Protein AF-R7WDZ3-F1 (afdb_monomer)

Secondary structure (DSSP, 8-state):
-PPP-EEEEEE--SS--HHHHHHHHHHHHT-TT--EEEEEEEEEE-GGGGGSPP-TT--EEEEEEE-SS--GGGGG-TT--EEEEES--B-HHHHHHHHTT-TT--EEEE-TTSB-SSS-------------PPP-

Mean predicted aligned error: 8.45 Å

Organism: Aegilops tauschii (NCBI:txid37682)

InterPro domains:
  IPR032675 Leucine-rich repeat domain superfamily [G3DSA:3.80.10.10] (4-116)
  IPR055414 Disease resistance R13L4/SHOC-2-like, LRR domain [PF23598] (1-121)

Sequence (136 aa):
MKALRKVDIGVLTDEPKEEFLCALVSSLSKTSALRSLHLVSQSGSLDFVCDISPPPLLQHLSLSGSIRQLPDWISSLVHLTKFQVGWTKLVGDQLFGVLCKLPNLKSIQLGRTGYKDRELVARPDTSRKRGFYPGW

pLDDT: mean 82.11, std 14.91, range [38.5, 96.94]

Solvent-accessible surface area (backbone atoms only — not comparable to full-atom values): 7674 Å² total; per-residue (Å²): 134,87,76,61,38,67,50,78,48,75,45,83,44,63,77,69,54,66,71,58,51,54,54,49,32,56,52,53,43,66,36,55,65,22,28,33,44,36,44,35,24,82,69,16,72,49,56,66,61,58,72,38,51,71,38,68,50,26,27,32,43,33,45,33,19,36,36,91,68,74,45,77,58,64,63,69,32,61,50,25,32,36,42,34,33,16,46,24,53,38,46,42,69,65,48,29,58,39,55,68,69,33,84,46,54,76,45,80,45,77,42,70,54,25,59,62,54,96,60,92,57,80,52,71,87,85,76,81,84,81,77,80,76,84,79,133

Foldseek 3Di:
DDQDAEDADEDADLDDDPVVLVVVLVVQQPRLNYAEYHYAYPRHEPQSVLSHNDNQNHAYYEEAAAYPADRPCLLNNLNHAEYEYYHHLDEQCRPLVRQVNRPRHNYYHYYYNRYNDPDNDNDPPPDDDPPDDDDD

Radius of gyration: 17.21 Å; Cα contacts (8 Å, |Δi|>4): 267; chains: 1; bounding box: 32×73×29 Å

Nearest PDB structures (fo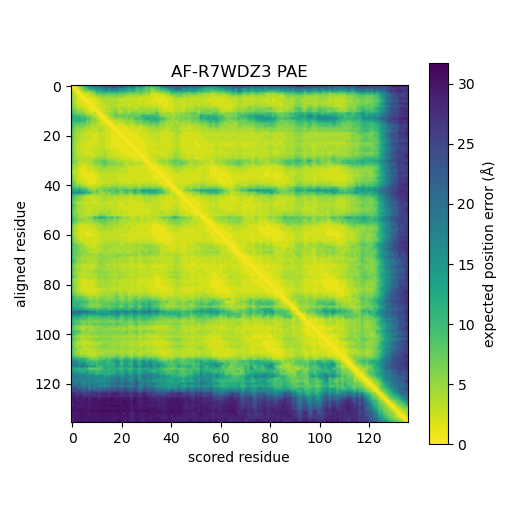ldseek):
  4aw4-assembly1_A  TM=7.490E-01  e=9.151E-02  Listeria monocytogenes EGD-e
  2omu-assembly1_A  TM=6.204E-01  e=6.432E-02  Listeria monocytogenes EGD-e
  4r5c-assembly1_A  TM=6.100E-01  e=6.363E-01  synthetic construct
  4j4l-assembly1_A  TM=4.607E-01  e=1.092E-01  Listeria monocytogenes
  7pv9-assembly3_C  TM=5.243E-01  e=4.472E-01  Listeria monocytogenes EGD-e

Structure (mmCIF, N/CA/C/O backbone):
data_AF-R7WDZ3-F1
#
_entry.id   AF-R7WDZ3-F1
#
loop_
_atom_site.group_PDB
_atom_site.id
_atom_site.type_symbol
_atom_site.label_atom_id
_atom_site.label_alt_id
_atom_site.label_comp_id
_atom_site.label_asym_id
_atom_site.label_entity_id
_atom_site.label_seq_id
_atom_site.pdbx_PDB_ins_code
_atom_site.Cartn_x
_atom_site.Cartn_y
_atom_site.Cartn_z
_atom_site.occupancy
_atom_site.B_iso_or_equiv
_atom_site.auth_seq_id
_atom_site.auth_comp_id
_atom_site.auth_asym_id
_atom_site.auth_atom_id
_atom_site.pdbx_PDB_model_num
ATOM 1 N N . MET A 1 1 ? -3.128 22.652 13.313 1.00 48.38 1 MET A N 1
ATOM 2 C CA . MET A 1 1 ? -2.371 22.028 12.201 1.00 48.38 1 MET A CA 1
ATOM 3 C C . MET A 1 1 ? -3.282 21.033 11.490 1.00 48.38 1 MET A C 1
ATOM 5 O O . MET A 1 1 ? -3.940 20.251 12.164 1.00 48.38 1 MET A O 1
ATOM 9 N N . LYS A 1 2 ? -3.405 21.101 10.160 1.00 65.19 2 LYS A N 1
ATOM 10 C CA . LYS A 1 2 ? -4.305 20.232 9.383 1.00 65.19 2 LYS A CA 1
ATOM 11 C C . LYS A 1 2 ? -3.580 18.922 9.063 1.00 65.19 2 LYS A C 1
ATOM 13 O O . LYS A 1 2 ? -2.541 18.953 8.417 1.00 65.19 2 LYS A O 1
ATOM 18 N N . ALA A 1 3 ? -4.109 17.787 9.514 1.00 80.19 3 ALA A N 1
ATOM 19 C CA . ALA A 1 3 ? -3.532 16.481 9.198 1.00 80.19 3 ALA A CA 1
ATOM 20 C C . ALA A 1 3 ? -3.970 16.029 7.794 1.00 80.19 3 ALA A C 1
ATOM 22 O O . ALA A 1 3 ? -5.167 16.048 7.486 1.00 80.19 3 ALA A O 1
ATOM 23 N N . LEU A 1 4 ? -3.018 15.628 6.946 1.00 84.44 4 LEU A N 1
ATOM 24 C CA . LEU A 1 4 ? -3.311 15.083 5.620 1.00 84.44 4 LEU A CA 1
ATOM 25 C C . LEU A 1 4 ? -4.019 13.732 5.757 1.00 84.44 4 LEU A C 1
ATOM 27 O O . LEU A 1 4 ? -3.581 12.853 6.494 1.00 84.44 4 LEU A O 1
ATOM 31 N N . ARG A 1 5 ? -5.143 13.583 5.051 1.00 92.06 5 ARG A N 1
ATOM 32 C CA . ARG A 1 5 ? -5.964 12.358 5.064 1.00 92.06 5 ARG A CA 1
ATOM 33 C C . ARG A 1 5 ? -5.962 11.626 3.729 1.00 92.06 5 ARG A C 1
ATOM 35 O O . ARG A 1 5 ? -6.331 10.457 3.690 1.00 92.06 5 ARG A O 1
ATOM 42 N N . LYS A 1 6 ? -5.556 12.300 2.658 1.00 94.25 6 LYS A N 1
ATOM 43 C CA . LYS A 1 6 ? -5.489 11.752 1.311 1.00 94.25 6 LYS A CA 1
ATOM 44 C C . LYS A 1 6 ? -4.203 12.223 0.653 1.00 94.25 6 LYS A C 1
ATOM 46 O O . LYS A 1 6 ? -3.897 13.412 0.728 1.00 94.25 6 LYS A O 1
ATOM 51 N N . VAL A 1 7 ? -3.488 11.292 0.039 1.00 92.56 7 VAL A N 1
ATOM 52 C CA . VAL A 1 7 ? -2.274 11.549 -0.729 1.00 92.56 7 VAL A CA 1
ATOM 53 C C . VAL A 1 7 ? -2.370 10.757 -2.025 1.00 92.56 7 VAL A C 1
ATOM 55 O O . VAL A 1 7 ? -2.552 9.541 -1.992 1.00 92.56 7 VAL A O 1
ATOM 58 N N . ASP A 1 8 ? -2.233 11.466 -3.141 1.00 93.44 8 ASP A N 1
ATOM 59 C CA . ASP A 1 8 ? -2.173 10.892 -4.479 1.00 93.44 8 ASP A CA 1
ATOM 60 C C . ASP A 1 8 ? -0.824 11.303 -5.094 1.00 93.44 8 ASP A C 1
ATOM 62 O O . ASP A 1 8 ? -0.548 12.495 -5.228 1.00 93.44 8 ASP A O 1
ATOM 66 N N . ILE A 1 9 ? 0.037 10.335 -5.415 1.00 91.12 9 ILE A N 1
ATOM 67 C CA . ILE A 1 9 ? 1.389 10.564 -5.945 1.00 91.12 9 ILE A CA 1
ATOM 68 C C . ILE A 1 9 ? 1.546 9.805 -7.260 1.00 91.12 9 ILE A C 1
ATOM 70 O O . ILE A 1 9 ? 1.255 8.611 -7.339 1.00 91.12 9 ILE A O 1
ATOM 74 N N . GLY A 1 10 ? 2.041 10.503 -8.281 1.00 89.62 10 GLY A N 1
ATOM 75 C CA . GLY A 1 10 ? 2.480 9.913 -9.541 1.00 89.62 10 GLY A CA 1
ATOM 76 C C . GLY A 1 10 ? 3.992 10.041 -9.695 1.00 89.62 10 GLY A C 1
ATOM 77 O O . GLY A 1 10 ? 4.508 11.153 -9.764 1.00 89.62 10 GLY A O 1
ATOM 78 N N . VAL A 1 11 ? 4.691 8.912 -9.766 1.00 84.75 11 VAL A N 1
ATOM 79 C CA . VAL A 1 11 ? 6.100 8.831 -10.155 1.00 84.75 11 VAL A CA 1
ATOM 80 C C . VAL A 1 11 ? 6.138 8.671 -11.674 1.00 84.75 11 VAL A C 1
ATOM 82 O O . VAL A 1 11 ? 5.760 7.636 -12.221 1.00 84.75 11 VAL A O 1
ATOM 85 N N . LEU A 1 12 ? 6.511 9.749 -12.363 1.00 80.94 12 LEU A N 1
ATOM 86 C CA . LEU A 1 12 ? 6.490 9.838 -13.831 1.00 80.94 12 LEU A CA 1
ATOM 87 C C . LEU A 1 12 ? 7.853 9.545 -14.472 1.00 80.94 12 LEU A C 1
ATOM 89 O O . LEU A 1 12 ? 8.009 9.709 -15.675 1.00 80.94 12 LEU A O 1
ATOM 93 N N . THR A 1 13 ? 8.844 9.166 -13.668 1.00 77.38 13 THR A N 1
ATOM 94 C CA . THR A 1 13 ? 10.219 8.923 -14.108 1.00 77.38 13 THR A CA 1
ATOM 95 C C . THR A 1 13 ? 10.509 7.429 -14.122 1.00 77.38 13 THR A C 1
ATOM 97 O O . THR A 1 13 ? 10.184 6.743 -13.153 1.00 77.38 13 THR A O 1
ATOM 100 N N . ASP A 1 14 ? 11.191 6.956 -15.162 1.00 73.69 14 ASP A N 1
ATOM 101 C CA . ASP A 1 14 ? 11.603 5.552 -15.301 1.00 73.69 14 ASP A CA 1
ATOM 102 C C . ASP A 1 14 ? 12.588 5.148 -14.192 1.00 73.69 14 ASP A C 1
ATOM 104 O O . ASP A 1 14 ? 12.478 4.068 -13.614 1.00 73.69 14 ASP A O 1
ATOM 108 N N . GLU A 1 15 ? 13.488 6.067 -13.833 1.00 80.88 15 GLU A N 1
ATOM 109 C CA . GLU A 1 15 ? 14.510 5.892 -12.799 1.00 80.88 15 GLU A CA 1
ATOM 110 C C . GLU A 1 15 ? 14.418 7.028 -11.767 1.00 80.88 15 GLU A C 1
ATOM 112 O O . GLU A 1 15 ? 15.121 8.040 -11.866 1.00 80.88 15 GLU A O 1
ATOM 117 N N . PRO A 1 16 ? 13.502 6.930 -10.787 1.00 83.62 16 PRO A N 1
ATOM 118 C CA . PRO A 1 16 ? 13.438 7.905 -9.708 1.00 83.62 16 PRO A CA 1
ATOM 119 C C . PRO A 1 16 ? 14.735 7.872 -8.892 1.00 83.62 16 PRO A C 1
ATOM 121 O O . PRO A 1 16 ? 15.232 6.807 -8.529 1.00 83.62 16 PRO A O 1
ATOM 124 N N . LYS A 1 17 ? 15.267 9.055 -8.567 1.00 88.75 17 LYS A N 1
ATOM 125 C CA . LYS A 1 17 ? 16.455 9.177 -7.712 1.00 88.75 17 LYS A CA 1
ATOM 126 C C . LYS A 1 17 ? 16.197 8.530 -6.350 1.00 88.75 17 LYS A C 1
ATOM 128 O O . LYS A 1 17 ? 15.156 8.770 -5.740 1.00 88.75 17 LYS A O 1
ATOM 133 N N . GLU A 1 18 ? 17.176 7.796 -5.837 1.00 88.56 18 GLU A N 1
ATOM 134 C CA . GLU A 1 18 ? 17.077 7.123 -4.536 1.00 88.56 18 GLU A CA 1
ATOM 135 C C . GLU A 1 18 ? 16.780 8.105 -3.393 1.00 88.56 18 GLU A C 1
ATOM 137 O O . GLU A 1 18 ? 15.900 7.854 -2.577 1.00 88.56 18 GLU A O 1
ATOM 142 N N . GLU A 1 19 ? 17.408 9.285 -3.393 1.00 91.50 19 GLU A N 1
ATOM 143 C CA . GLU A 1 19 ? 17.133 10.349 -2.416 1.00 91.50 19 GLU A CA 1
ATOM 144 C C . GLU A 1 19 ? 15.651 10.766 -2.405 1.00 91.50 19 GLU A C 1
ATOM 146 O O . GLU A 1 19 ? 15.059 10.965 -1.342 1.00 91.50 19 GLU A O 1
ATOM 151 N N . PHE A 1 20 ? 15.028 10.844 -3.586 1.00 89.94 20 PHE A N 1
ATOM 152 C CA . PHE A 1 20 ? 13.607 11.158 -3.707 1.00 89.94 20 PHE A CA 1
ATOM 153 C C . PHE A 1 20 ? 12.738 10.034 -3.134 1.00 89.94 20 PHE A C 1
ATOM 155 O O . PHE A 1 20 ? 11.800 10.315 -2.387 1.00 89.94 20 PHE A O 1
ATOM 162 N N . LEU A 1 21 ? 13.061 8.770 -3.430 1.00 90.38 21 LEU A N 1
ATOM 163 C CA . LEU A 1 21 ? 12.344 7.618 -2.876 1.00 90.38 21 LEU A CA 1
ATOM 164 C C . LEU A 1 21 ? 12.471 7.559 -1.349 1.00 90.38 21 LEU A C 1
ATOM 166 O O . LEU A 1 21 ? 11.462 7.421 -0.660 1.00 90.38 21 LEU A O 1
ATOM 170 N N . CYS A 1 22 ? 13.674 7.754 -0.809 1.00 91.81 22 CYS A N 1
ATOM 171 C CA . CYS A 1 22 ? 13.929 7.799 0.630 1.00 91.81 22 CYS A CA 1
ATOM 172 C C . CYS A 1 22 ? 13.134 8.919 1.316 1.00 91.81 22 CYS A C 1
ATOM 174 O O . CYS A 1 22 ? 12.488 8.698 2.347 1.00 91.81 22 CYS A O 1
ATOM 176 N N . ALA A 1 23 ? 13.123 10.121 0.732 1.00 92.69 23 ALA A N 1
ATOM 177 C CA . ALA A 1 23 ? 12.332 11.238 1.239 1.00 92.69 23 ALA A CA 1
ATOM 178 C C . ALA A 1 23 ? 10.824 10.940 1.190 1.00 92.69 23 ALA A C 1
ATOM 180 O O . ALA A 1 23 ? 10.090 11.270 2.132 1.00 92.69 23 ALA A O 1
ATOM 181 N N . LEU A 1 24 ? 10.360 10.283 0.124 1.00 91.12 24 LEU A N 1
ATOM 182 C CA . LEU A 1 24 ? 8.964 9.900 -0.049 1.00 91.12 24 LEU A CA 1
ATOM 183 C C . LEU A 1 24 ? 8.528 8.854 0.983 1.00 91.12 24 LEU A C 1
ATOM 185 O O . LEU A 1 24 ? 7.528 9.061 1.672 1.00 91.12 24 LEU A O 1
ATOM 189 N N . VAL A 1 25 ? 9.303 7.780 1.145 1.00 92.25 25 VAL A N 1
ATOM 190 C CA . VAL A 1 25 ? 9.075 6.731 2.150 1.00 92.25 25 VAL A CA 1
ATOM 191 C C . VAL A 1 25 ? 9.050 7.329 3.556 1.00 92.25 25 VAL A C 1
ATOM 193 O O . VAL A 1 25 ? 8.114 7.076 4.321 1.00 92.25 25 VAL A O 1
ATOM 196 N N . SER A 1 26 ? 10.023 8.185 3.886 1.00 92.12 26 SER A N 1
ATOM 197 C CA . SER A 1 26 ? 10.088 8.870 5.184 1.00 92.12 26 SER A CA 1
ATOM 198 C C . SER A 1 26 ? 8.855 9.740 5.434 1.00 92.12 26 SER A C 1
ATOM 200 O O . SER A 1 26 ? 8.307 9.752 6.538 1.00 92.12 26 SER A O 1
ATOM 202 N N . SER A 1 27 ? 8.394 10.458 4.408 1.00 90.62 27 SER A N 1
ATOM 203 C CA . SER A 1 27 ? 7.233 11.342 4.512 1.00 90.62 27 SER A CA 1
ATOM 204 C C . SER A 1 27 ? 5.941 10.553 4.699 1.00 90.62 27 SER A C 1
ATOM 206 O O . SER A 1 27 ? 5.177 10.853 5.614 1.00 90.62 27 SER A O 1
ATOM 208 N N . LEU A 1 28 ? 5.715 9.509 3.896 1.00 90.12 28 LEU A N 1
ATOM 209 C CA . LEU A 1 28 ? 4.527 8.656 4.002 1.00 90.12 28 LEU A CA 1
ATOM 210 C C . LEU A 1 28 ? 4.470 7.940 5.356 1.00 90.12 28 LEU A C 1
ATOM 212 O O . LEU A 1 28 ? 3.422 7.942 6.004 1.00 90.12 28 LEU A O 1
ATOM 216 N N . SER A 1 29 ? 5.611 7.455 5.845 1.00 90.38 29 SER A N 1
ATOM 217 C CA . SER A 1 29 ? 5.724 6.784 7.148 1.00 90.38 29 SER A CA 1
ATOM 218 C C . SER A 1 29 ? 5.393 7.693 8.341 1.00 90.38 29 SER A C 1
ATOM 220 O O . SER A 1 29 ? 5.024 7.208 9.406 1.00 90.38 29 SER A O 1
ATOM 222 N N . LYS A 1 30 ? 5.483 9.022 8.184 1.00 89.75 30 LYS A N 1
ATOM 223 C CA . LYS A 1 30 ? 5.121 10.005 9.225 1.00 89.75 30 LYS A CA 1
ATOM 224 C C . LYS A 1 30 ? 3.637 10.395 9.197 1.00 89.75 30 LYS A C 1
ATOM 226 O O . LYS A 1 30 ? 3.166 11.091 10.097 1.00 89.75 30 LYS A O 1
ATOM 231 N N . THR A 1 31 ? 2.871 9.960 8.193 1.00 87.31 31 THR A N 1
ATOM 232 C CA . THR A 1 31 ? 1.462 10.355 8.011 1.00 87.31 31 THR A CA 1
ATOM 233 C C . THR A 1 31 ? 0.473 9.390 8.676 1.00 87.31 31 THR A C 1
ATOM 235 O O . THR A 1 31 ? -0.313 8.711 8.025 1.00 87.31 31 THR A O 1
ATOM 238 N N . SER A 1 32 ? 0.435 9.372 10.011 1.00 87.44 32 SER A N 1
ATOM 239 C CA . SER A 1 32 ? -0.443 8.466 10.781 1.00 87.44 32 SER A CA 1
ATOM 240 C C . SER A 1 32 ? -1.953 8.706 10.592 1.00 87.44 32 SER A C 1
ATOM 242 O O . SER A 1 32 ? -2.762 7.802 10.794 1.00 87.44 32 SER A O 1
ATOM 244 N N . ALA A 1 33 ? -2.351 9.915 10.183 1.00 91.88 33 ALA A N 1
ATOM 245 C CA . ALA A 1 33 ? -3.749 10.287 9.946 1.00 91.88 33 ALA A CA 1
ATOM 246 C C . ALA A 1 33 ? -4.264 9.950 8.532 1.00 91.88 33 ALA A C 1
ATOM 248 O O . ALA A 1 33 ? -5.432 10.245 8.220 1.00 91.88 33 ALA A O 1
ATOM 249 N N . LEU A 1 34 ? -3.404 9.381 7.680 1.00 93.75 34 LEU A N 1
ATOM 250 C CA . LEU A 1 34 ? -3.711 9.078 6.290 1.00 93.75 34 LEU A CA 1
ATOM 251 C C . LEU A 1 34 ? -4.805 8.008 6.201 1.00 93.75 34 LEU A C 1
ATOM 253 O O . LEU A 1 34 ? -4.754 6.981 6.869 1.00 93.75 34 LEU A O 1
ATOM 257 N N . ARG A 1 35 ? -5.812 8.269 5.366 1.00 95.50 35 ARG A N 1
ATOM 258 C CA . ARG A 1 35 ? -6.956 7.377 5.114 1.00 95.50 35 ARG A CA 1
ATOM 259 C C . ARG A 1 35 ? -7.023 6.894 3.674 1.00 95.50 35 ARG A C 1
ATOM 261 O O . ARG A 1 35 ? -7.672 5.888 3.406 1.00 95.50 35 ARG A O 1
ATOM 268 N N . SER A 1 36 ? -6.393 7.610 2.751 1.00 96.00 36 SER A N 1
ATOM 269 C CA . SER A 1 36 ? -6.370 7.266 1.336 1.00 96.00 36 SER A CA 1
ATOM 270 C C . SER A 1 36 ? -4.976 7.494 0.776 1.00 96.00 36 SER A C 1
ATOM 272 O O . SER A 1 36 ? -4.458 8.607 0.868 1.00 96.00 36 SER A O 1
ATOM 274 N N . LEU A 1 37 ? -4.404 6.452 0.183 1.00 95.25 37 LEU A N 1
ATOM 275 C CA . LEU A 1 37 ? -3.110 6.485 -0.482 1.00 95.25 37 LEU A CA 1
ATOM 276 C C . LEU A 1 37 ? -3.273 5.966 -1.909 1.00 95.25 37 LEU A C 1
ATOM 278 O O . LEU A 1 37 ? -3.710 4.834 -2.116 1.00 95.25 37 LEU A O 1
ATOM 282 N N . HIS A 1 38 ? -2.923 6.799 -2.880 1.00 94.38 38 HIS A N 1
ATOM 283 C CA . HIS A 1 38 ? -2.903 6.439 -4.288 1.00 94.38 38 HIS A C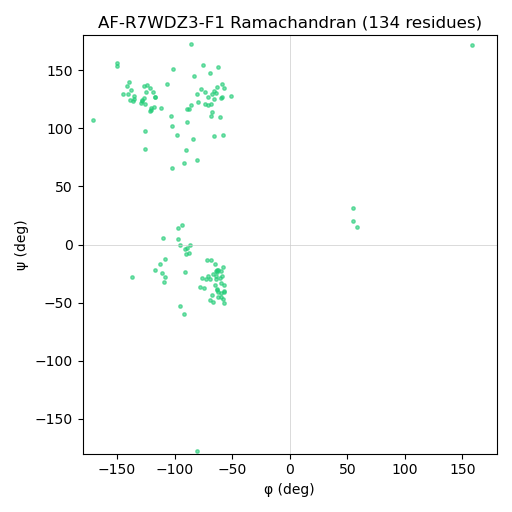A 1
ATOM 284 C C . HIS A 1 38 ? -1.491 6.634 -4.830 1.00 94.38 38 HIS A C 1
ATOM 286 O O . HIS A 1 38 ? -0.990 7.756 -4.863 1.00 94.38 38 HIS A O 1
ATOM 292 N N . LEU A 1 39 ? -0.851 5.548 -5.253 1.00 93.06 39 LEU A N 1
ATOM 293 C CA . LEU A 1 39 ? 0.484 5.571 -5.838 1.00 93.06 39 LEU A CA 1
ATOM 294 C C . LEU A 1 39 ? 0.412 5.081 -7.276 1.00 93.06 39 LEU A C 1
ATOM 296 O O . LEU A 1 39 ? -0.111 3.999 -7.550 1.00 93.06 39 LEU A O 1
ATOM 300 N N . VAL A 1 40 ? 0.945 5.884 -8.188 1.00 91.69 40 VAL A N 1
ATOM 301 C CA . VAL A 1 40 ? 1.058 5.546 -9.604 1.00 91.69 40 VAL A CA 1
ATOM 302 C C . VAL A 1 40 ? 2.515 5.604 -10.013 1.00 91.69 40 VAL A C 1
ATOM 304 O O . VAL A 1 40 ? 3.196 6.575 -9.706 1.00 91.69 40 VAL A O 1
ATOM 307 N N . SER A 1 41 ? 2.966 4.602 -10.751 1.00 88.62 41 SER A N 1
ATOM 308 C CA . SER A 1 41 ? 4.212 4.629 -11.499 1.00 88.62 41 SER A CA 1
ATOM 309 C C . SER A 1 41 ? 3.927 4.205 -12.936 1.00 88.62 41 SER A C 1
ATOM 311 O O . SER A 1 41 ? 3.366 3.132 -13.163 1.00 88.62 41 SER A O 1
ATOM 313 N N . GLN A 1 42 ? 4.252 5.067 -13.904 1.00 79.31 42 GLN A N 1
ATOM 314 C CA . GLN A 1 42 ? 3.983 4.783 -15.322 1.00 79.31 42 GLN A CA 1
ATOM 315 C C . GLN A 1 42 ? 5.006 3.818 -15.927 1.00 79.31 42 GLN A C 1
ATOM 317 O O . GLN A 1 42 ? 4.649 2.969 -16.742 1.00 79.31 42 GLN A O 1
ATOM 322 N N . SER A 1 43 ? 6.260 3.942 -15.509 1.00 76.12 43 SER A N 1
ATOM 323 C CA . SER A 1 43 ? 7.409 3.265 -16.114 1.00 76.12 43 SER A CA 1
ATOM 324 C C . SER A 1 43 ? 8.380 2.694 -15.078 1.00 76.12 43 SER A C 1
ATOM 326 O O . SER A 1 43 ? 9.018 1.679 -15.343 1.00 76.12 43 SER A O 1
ATOM 328 N N . GLY A 1 44 ? 8.449 3.289 -13.884 1.00 76.69 44 GLY A N 1
ATOM 329 C CA . GLY A 1 44 ? 9.274 2.812 -12.774 1.00 76.69 44 GLY A CA 1
ATOM 330 C C . GLY A 1 44 ? 8.602 1.740 -11.906 1.00 76.69 44 GLY A C 1
ATOM 331 O O . GLY A 1 44 ? 7.402 1.459 -12.019 1.00 76.69 44 GLY A O 1
ATOM 332 N N . SER A 1 45 ? 9.372 1.174 -10.978 1.00 85.56 45 SER A N 1
ATOM 333 C CA . SER A 1 45 ? 8.865 0.230 -9.977 1.00 85.56 45 SER A CA 1
ATOM 334 C C . SER A 1 45 ? 8.243 0.937 -8.763 1.00 85.56 45 SER A C 1
ATOM 336 O O . SER A 1 45 ? 8.730 1.972 -8.312 1.00 85.56 45 SER A O 1
ATOM 338 N N . LEU A 1 46 ? 7.193 0.340 -8.196 1.00 89.62 46 LEU A N 1
ATOM 339 C CA . LEU A 1 46 ? 6.599 0.693 -6.903 1.00 89.62 46 LEU A CA 1
ATOM 340 C C . LEU A 1 46 ? 7.178 -0.143 -5.745 1.00 89.62 46 LEU A C 1
ATOM 342 O O . LEU A 1 46 ? 6.585 -0.188 -4.672 1.00 89.62 46 LEU A O 1
ATOM 346 N N . ASP A 1 47 ? 8.325 -0.802 -5.924 1.00 89.12 47 ASP A N 1
ATOM 347 C CA . ASP A 1 47 ? 8.908 -1.665 -4.884 1.00 89.12 47 ASP A CA 1
ATOM 348 C C . ASP A 1 47 ? 9.233 -0.907 -3.577 1.00 89.12 47 ASP A C 1
ATOM 350 O O . ASP A 1 47 ? 9.096 -1.491 -2.504 1.00 89.12 47 ASP A O 1
ATOM 354 N N . PHE A 1 48 ? 9.530 0.402 -3.640 1.00 90.12 48 PHE A N 1
ATOM 355 C CA . PHE A 1 48 ? 9.759 1.261 -2.458 1.00 90.12 48 PHE A CA 1
ATOM 356 C C . PHE A 1 48 ? 8.571 1.292 -1.483 1.00 90.12 48 PHE A C 1
ATOM 358 O O . PHE A 1 48 ? 8.702 1.682 -0.325 1.00 90.12 48 PHE A O 1
ATOM 365 N N . VAL A 1 49 ? 7.375 0.909 -1.943 1.00 90.19 49 VAL A N 1
ATOM 366 C CA . VAL A 1 49 ? 6.175 0.825 -1.104 1.00 90.19 49 VAL A CA 1
ATOM 367 C C . VAL A 1 49 ? 6.344 -0.222 0.002 1.00 90.19 49 VAL A C 1
ATOM 369 O O . VAL A 1 49 ? 5.710 -0.107 1.053 1.00 90.19 49 VAL A O 1
ATOM 372 N N . CYS A 1 50 ? 7.225 -1.207 -0.192 1.00 89.88 50 CYS A N 1
ATOM 373 C CA . CYS A 1 50 ? 7.577 -2.189 0.833 1.00 89.88 50 CYS A CA 1
ATOM 374 C C . CYS A 1 50 ? 8.268 -1.555 2.050 1.00 89.88 50 CYS A C 1
ATOM 376 O O . CYS A 1 50 ? 8.105 -2.063 3.155 1.00 89.88 50 CYS A O 1
ATOM 378 N N . ASP A 1 51 ? 8.951 -0.422 1.867 1.00 91.75 51 ASP A N 1
ATOM 379 C CA . ASP A 1 51 ? 9.736 0.249 2.912 1.00 91.75 51 ASP A CA 1
ATOM 380 C C . ASP A 1 51 ? 8.916 1.263 3.730 1.00 91.75 51 ASP A C 1
ATOM 382 O O . ASP A 1 51 ? 9.414 1.887 4.669 1.00 91.75 51 ASP A O 1
ATOM 386 N N . ILE A 1 52 ? 7.642 1.461 3.379 1.00 91.19 52 ILE A N 1
ATOM 387 C CA . ILE A 1 52 ? 6.744 2.386 4.074 1.00 91.19 52 ILE A CA 1
ATOM 388 C C . ILE A 1 52 ? 6.253 1.760 5.383 1.00 91.19 52 ILE A C 1
ATOM 390 O O . ILE A 1 52 ? 5.761 0.633 5.404 1.00 91.19 52 ILE A O 1
ATOM 394 N N . SER A 1 53 ? 6.283 2.533 6.471 1.00 90.31 53 SER A N 1
ATOM 395 C CA . SER A 1 53 ? 5.568 2.169 7.697 1.00 90.31 53 SER A CA 1
ATOM 396 C C . SER A 1 53 ? 4.051 2.304 7.485 1.00 90.31 53 SER A C 1
ATOM 398 O O . SER A 1 53 ? 3.601 3.371 7.046 1.00 90.31 53 SER A O 1
ATOM 400 N N . PRO A 1 54 ? 3.243 1.267 7.777 1.00 85.06 54 PRO A N 1
ATOM 401 C CA . PRO A 1 54 ? 1.822 1.252 7.447 1.00 85.06 54 PRO A CA 1
ATOM 402 C C . PRO A 1 54 ? 1.077 2.419 8.099 1.00 85.06 54 PRO A C 1
ATOM 404 O O . PRO A 1 54 ? 1.102 2.555 9.326 1.00 85.06 54 PRO A O 1
ATOM 407 N N . PRO A 1 55 ? 0.331 3.228 7.327 1.00 88.19 55 PRO A N 1
ATOM 408 C CA . PRO A 1 55 ? -0.571 4.206 7.912 1.00 88.19 55 PRO A CA 1
ATOM 409 C C . PRO A 1 55 ? -1.716 3.452 8.614 1.00 88.19 55 PRO 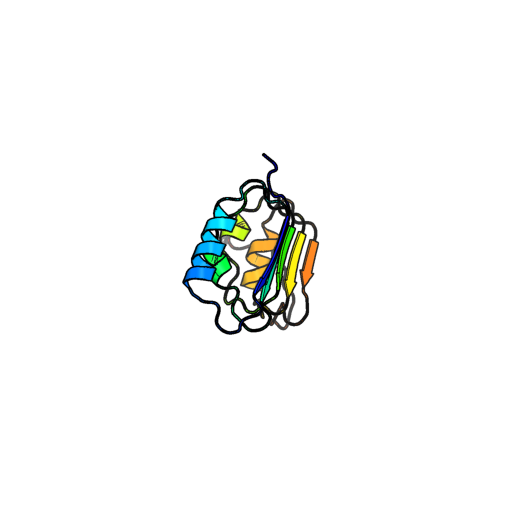A C 1
ATOM 411 O O . PRO A 1 55 ? -2.518 2.800 7.941 1.00 88.19 55 PRO A O 1
ATOM 414 N N . PRO A 1 56 ? -1.842 3.520 9.953 1.00 88.44 56 PRO A N 1
ATOM 415 C CA . PRO A 1 56 ? -2.725 2.620 10.699 1.00 88.44 56 PRO A CA 1
ATOM 416 C C . PRO A 1 56 ? -4.206 2.857 10.392 1.00 88.44 56 PRO A C 1
ATOM 418 O O . PRO A 1 56 ? -5.018 1.951 10.525 1.00 88.44 56 PRO A O 1
ATOM 421 N N . LEU A 1 57 ? -4.567 4.068 9.958 1.00 94.06 57 LEU A N 1
ATOM 422 C CA . LEU A 1 57 ? -5.941 4.471 9.652 1.00 94.06 57 LEU A CA 1
ATOM 423 C C . LEU A 1 57 ? -6.285 4.369 8.159 1.00 94.06 57 LEU A C 1
ATOM 425 O O . LEU A 1 57 ? -7.287 4.949 7.726 1.00 94.06 57 LEU A O 1
ATOM 429 N N . LEU A 1 58 ? -5.465 3.674 7.364 1.00 95.50 58 LEU A N 1
ATOM 430 C CA . LEU A 1 58 ? -5.667 3.583 5.924 1.00 95.50 58 L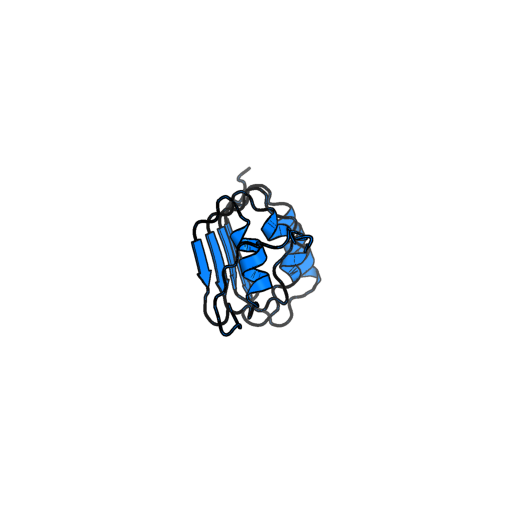EU A CA 1
ATOM 431 C C . LEU A 1 58 ? -6.954 2.815 5.599 1.00 95.50 58 LEU A C 1
ATOM 433 O O . LEU A 1 58 ? -7.149 1.683 6.028 1.00 95.50 58 LEU A O 1
ATOM 437 N N . GLN A 1 59 ? -7.831 3.450 4.824 1.00 96.56 59 GLN A N 1
ATOM 438 C CA . GLN A 1 59 ? -9.119 2.902 4.387 1.00 96.56 59 GLN A CA 1
ATOM 439 C C . GLN A 1 59 ? -9.118 2.574 2.894 1.00 96.56 59 GLN A C 1
ATOM 441 O O . GLN A 1 59 ? -9.771 1.624 2.467 1.00 96.56 59 GLN A O 1
ATOM 446 N N . HIS A 1 60 ? -8.368 3.346 2.108 1.00 96.75 60 HIS A N 1
ATOM 447 C CA . HIS A 1 60 ? -8.274 3.196 0.663 1.00 96.75 60 HIS A CA 1
ATOM 448 C C . HIS A 1 60 ? -6.805 3.125 0.254 1.00 96.75 60 HIS A C 1
ATOM 450 O O . HIS A 1 60 ? -6.034 4.043 0.543 1.00 96.75 60 HIS A O 1
ATOM 456 N N . LEU A 1 61 ? -6.435 2.053 -0.438 1.00 95.38 61 LEU A N 1
ATOM 457 C CA . LEU A 1 61 ? -5.105 1.876 -1.009 1.00 95.38 61 LEU A CA 1
ATOM 458 C C . LEU A 1 61 ? -5.239 1.568 -2.496 1.00 95.38 61 LEU A C 1
ATOM 460 O O . LEU A 1 61 ? -5.965 0.651 -2.874 1.00 95.38 61 LEU A O 1
ATOM 464 N N . SER A 1 62 ? -4.550 2.342 -3.326 1.00 94.19 62 SER A N 1
ATOM 465 C CA . SER A 1 62 ? -4.463 2.116 -4.764 1.00 94.19 62 SER A CA 1
ATOM 466 C C . SER A 1 62 ? -3.008 2.100 -5.202 1.00 94.19 62 SER A C 1
ATOM 468 O O . SER A 1 62 ? -2.285 3.068 -4.962 1.00 94.19 62 SER A O 1
ATOM 470 N N . LEU A 1 63 ? -2.598 1.012 -5.846 1.00 92.75 63 LEU A N 1
ATOM 471 C CA . LEU A 1 63 ? -1.254 0.822 -6.383 1.00 92.75 63 LEU A CA 1
ATOM 472 C C . LEU A 1 63 ? -1.350 0.577 -7.889 1.00 92.75 63 LEU A C 1
ATOM 474 O O . LEU A 1 63 ? -1.913 -0.423 -8.328 1.00 92.75 63 LEU A O 1
ATOM 478 N N . SER A 1 64 ? -0.817 1.490 -8.693 1.00 91.50 64 SER A N 1
ATOM 479 C CA . SER A 1 64 ? -0.835 1.377 -10.151 1.00 91.50 64 SER A CA 1
ATOM 480 C C . SER A 1 64 ? 0.572 1.490 -10.719 1.00 91.50 64 SER A C 1
ATOM 482 O O . SER A 1 64 ? 1.058 2.595 -10.910 1.00 91.50 64 SER A O 1
ATOM 484 N N . GLY A 1 65 ? 1.222 0.374 -11.013 1.00 89.25 65 GLY A N 1
ATOM 485 C CA . GLY A 1 65 ? 2.593 0.340 -11.530 1.00 89.25 65 GLY A CA 1
ATOM 486 C C . GLY A 1 65 ? 3.238 -1.013 -11.267 1.00 89.25 65 GLY A C 1
ATOM 487 O O . GLY A 1 65 ? 2.659 -1.829 -10.558 1.00 89.25 65 GLY A O 1
ATOM 488 N N . SER A 1 66 ? 4.421 -1.273 -11.825 1.00 87.00 66 SER A N 1
ATOM 489 C CA . SER A 1 66 ? 5.104 -2.556 -11.612 1.00 87.00 66 SER A CA 1
ATOM 490 C C . SER A 1 66 ? 5.479 -2.724 -10.138 1.00 87.00 66 SER A C 1
ATOM 492 O O . SER A 1 66 ? 6.088 -1.828 -9.566 1.00 87.00 66 SER A O 1
ATOM 494 N N . ILE A 1 67 ? 5.151 -3.865 -9.530 1.00 87.69 67 ILE A N 1
ATOM 495 C CA . ILE A 1 67 ? 5.578 -4.212 -8.168 1.00 87.69 67 ILE A CA 1
ATOM 496 C C . ILE A 1 67 ? 5.909 -5.704 -8.128 1.00 87.69 67 ILE A C 1
ATOM 498 O O . ILE A 1 67 ? 5.183 -6.515 -8.706 1.00 87.69 67 ILE A O 1
ATOM 502 N N . ARG A 1 68 ? 7.018 -6.080 -7.491 1.00 84.38 68 ARG A N 1
ATOM 503 C CA . ARG A 1 68 ? 7.451 -7.486 -7.445 1.00 84.38 68 ARG A CA 1
ATOM 504 C C . ARG A 1 68 ? 6.607 -8.324 -6.497 1.00 84.38 68 ARG A C 1
ATOM 506 O O . ARG A 1 68 ? 6.336 -9.483 -6.794 1.00 84.38 68 ARG A O 1
ATOM 513 N N . GLN A 1 69 ? 6.220 -7.735 -5.371 1.00 84.62 69 GLN A N 1
ATOM 514 C CA . GLN A 1 69 ? 5.458 -8.393 -4.320 1.00 84.62 69 GLN A CA 1
ATOM 515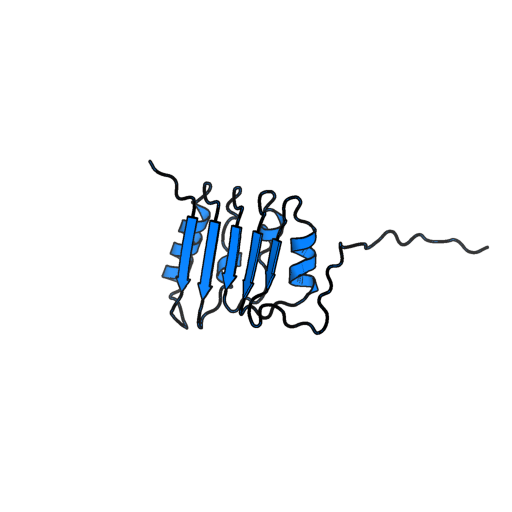 C C . GLN A 1 69 ? 4.574 -7.391 -3.587 1.00 84.62 69 GLN A C 1
ATOM 517 O O . GLN A 1 69 ? 4.848 -6.191 -3.565 1.00 84.62 69 GLN A O 1
ATOM 522 N N . LEU A 1 70 ? 3.504 -7.890 -2.980 1.00 87.69 70 LEU A N 1
ATOM 523 C CA . LEU A 1 70 ? 2.644 -7.084 -2.129 1.00 87.69 70 LEU A CA 1
ATOM 524 C C . LEU A 1 70 ? 3.367 -6.803 -0.793 1.00 87.69 70 LEU A C 1
ATOM 526 O O . LEU A 1 70 ? 3.874 -7.750 -0.198 1.00 87.69 70 LEU A O 1
ATOM 530 N N . PRO A 1 71 ? 3.417 -5.551 -0.302 1.00 88.81 71 PRO A N 1
ATOM 531 C CA . PRO A 1 71 ? 4.020 -5.251 0.993 1.00 88.81 71 PRO A CA 1
ATOM 532 C C . PRO A 1 71 ? 3.389 -6.029 2.155 1.00 88.81 71 PRO A C 1
ATOM 534 O O . PRO A 1 71 ? 2.164 -6.036 2.303 1.00 88.81 71 PRO A O 1
ATOM 537 N N . ASP A 1 72 ? 4.218 -6.589 3.041 1.00 88.69 72 ASP A N 1
ATOM 538 C CA . ASP A 1 72 ? 3.770 -7.385 4.198 1.00 88.69 72 ASP A CA 1
ATOM 539 C C . ASP A 1 72 ? 2.819 -6.613 5.117 1.00 88.69 72 ASP A C 1
ATOM 541 O O . ASP A 1 72 ? 1.857 -7.161 5.670 1.00 88.69 72 ASP A O 1
ATOM 545 N N . TRP A 1 73 ? 3.045 -5.305 5.241 1.00 92.12 73 TRP A N 1
ATOM 546 C CA . TRP A 1 73 ? 2.253 -4.431 6.092 1.00 92.12 73 TRP A CA 1
ATOM 547 C C . TRP A 1 73 ? 0.795 -4.301 5.637 1.00 92.12 73 TRP A C 1
ATOM 549 O O . TRP A 1 73 ? -0.055 -3.932 6.449 1.00 92.12 73 TRP A O 1
ATOM 559 N N . ILE A 1 74 ? 0.454 -4.664 4.395 1.00 91.75 74 ILE A N 1
ATOM 560 C CA . ILE A 1 74 ? -0.940 -4.660 3.926 1.00 91.75 74 ILE A CA 1
ATOM 561 C C . ILE A 1 74 ? -1.808 -5.598 4.763 1.00 91.75 74 ILE A C 1
ATOM 563 O O . ILE A 1 74 ? -2.957 -5.259 5.036 1.00 91.75 74 ILE A O 1
ATOM 567 N N . SER A 1 75 ? -1.248 -6.707 5.258 1.00 89.81 75 SER A N 1
ATOM 568 C CA . SER A 1 75 ? -1.942 -7.645 6.152 1.00 89.81 75 SER A CA 1
ATOM 569 C C . SER A 1 75 ? -2.377 -7.025 7.490 1.00 89.81 75 SER A C 1
ATOM 571 O O . SER A 1 75 ? -3.311 -7.517 8.119 1.00 89.81 75 SER A O 1
ATOM 573 N N . SER A 1 76 ? -1.744 -5.924 7.909 1.00 91.44 76 SER A N 1
ATOM 574 C CA . SER A 1 76 ? -2.022 -5.239 9.180 1.00 91.44 76 SER A CA 1
ATOM 575 C C . SER A 1 76 ? -3.081 -4.132 9.080 1.00 91.44 76 SER A C 1
ATOM 577 O O . SER A 1 76 ? -3.469 -3.546 10.092 1.00 91.44 76 SER A O 1
ATOM 579 N N . LEU A 1 77 ? -3.585 -3.837 7.876 1.00 93.75 77 LEU A N 1
ATOM 580 C CA . LEU A 1 77 ? -4.506 -2.725 7.631 1.00 93.75 77 LEU A CA 1
ATOM 581 C C . LEU A 1 77 ? -5.952 -3.072 8.009 1.00 93.75 77 LEU A C 1
ATOM 583 O O . LEU A 1 77 ? -6.831 -3.222 7.159 1.00 93.75 77 LEU A O 1
ATOM 587 N N . VAL A 1 78 ? -6.230 -3.146 9.309 1.00 93.94 78 VAL A N 1
ATOM 588 C CA . VAL A 1 78 ? -7.558 -3.512 9.834 1.00 93.94 78 VAL A CA 1
ATOM 589 C C . VAL A 1 78 ? -8.678 -2.566 9.399 1.00 93.94 78 VAL A C 1
ATOM 591 O O . VAL A 1 78 ? -9.836 -2.969 9.402 1.00 93.94 78 VAL A O 1
ATOM 594 N N . HIS A 1 79 ? -8.368 -1.325 9.017 1.00 95.62 79 HIS A N 1
ATOM 595 C CA . HIS A 1 79 ? -9.347 -0.331 8.569 1.00 95.62 79 HIS A CA 1
ATOM 596 C C . HIS A 1 79 ? -9.516 -0.259 7.047 1.00 95.62 79 HIS A C 1
ATOM 598 O O . HIS A 1 79 ? -10.338 0.531 6.577 1.00 95.62 79 HIS A O 1
ATOM 604 N N . LEU A 1 80 ? -8.781 -1.072 6.280 1.00 96.94 80 LEU A N 1
ATOM 605 C CA . LEU A 1 80 ? -8.840 -1.049 4.824 1.00 96.94 80 LEU A CA 1
ATOM 606 C C . LEU A 1 80 ? -10.201 -1.552 4.341 1.00 96.94 80 LEU A C 1
ATOM 608 O O . LEU A 1 80 ? -10.577 -2.689 4.605 1.00 96.94 80 LEU A O 1
ATOM 612 N N . THR A 1 81 ? -10.929 -0.711 3.609 1.00 96.69 81 THR A N 1
ATOM 613 C CA . THR A 1 81 ? -12.244 -1.039 3.041 1.00 96.69 81 THR A CA 1
ATOM 614 C C . THR A 1 81 ? -12.194 -1.223 1.534 1.00 96.69 81 THR A C 1
ATOM 616 O O . THR A 1 81 ? -12.991 -1.989 0.984 1.00 96.69 81 THR A O 1
ATOM 619 N N . LYS A 1 82 ? -11.253 -0.555 0.862 1.00 96.00 82 LYS A N 1
ATOM 620 C CA . LYS A 1 82 ? -11.075 -0.631 -0.585 1.00 96.00 82 LYS A CA 1
ATOM 621 C C . LYS A 1 82 ? -9.604 -0.792 -0.944 1.00 96.00 82 LYS A C 1
ATOM 623 O O . LYS A 1 82 ? -8.770 0.030 -0.563 1.00 96.00 82 LYS A O 1
ATOM 628 N N . PHE A 1 83 ? -9.321 -1.803 -1.753 1.00 94.19 83 PHE A N 1
ATOM 629 C CA . PHE A 1 83 ? -8.018 -2.021 -2.360 1.00 94.19 83 PHE A CA 1
ATOM 630 C C . PHE A 1 83 ? -8.142 -1.978 -3.884 1.00 94.19 83 PHE A C 1
ATOM 632 O O . PHE A 1 83 ? -9.025 -2.612 -4.462 1.00 94.19 83 PHE A O 1
ATOM 639 N N . GLN A 1 84 ? -7.272 -1.223 -4.543 1.00 92.88 84 GLN A N 1
ATOM 640 C CA . GLN A 1 84 ? -7.195 -1.147 -5.994 1.00 92.88 84 GLN A CA 1
ATOM 641 C C . GLN A 1 84 ? -5.770 -1.444 -6.443 1.00 92.88 84 GLN A C 1
ATOM 643 O O . GLN A 1 84 ? -4.805 -0.939 -5.874 1.00 92.88 84 GLN A O 1
ATOM 648 N N . VAL A 1 85 ? -5.637 -2.245 -7.493 1.00 90.69 85 VAL A N 1
ATOM 649 C CA . VAL A 1 85 ? -4.336 -2.546 -8.074 1.00 90.69 85 VAL A CA 1
ATOM 650 C C . VAL A 1 85 ? -4.400 -2.573 -9.590 1.00 90.69 85 VAL A C 1
ATOM 652 O O . VAL A 1 85 ? -5.363 -3.073 -10.160 1.00 90.69 85 VAL A O 1
ATOM 655 N N . GLY A 1 86 ? -3.390 -2.038 -10.265 1.00 88.38 86 GLY A N 1
ATOM 656 C CA . GLY A 1 86 ? -3.277 -2.064 -11.721 1.00 88.38 86 GLY A CA 1
ATOM 657 C C . GLY A 1 86 ? -1.819 -2.086 -12.153 1.00 88.38 86 GLY A C 1
ATOM 658 O O . GLY A 1 86 ? -0.951 -1.621 -11.428 1.00 88.38 86 GLY A O 1
ATOM 659 N N . TRP A 1 87 ? -1.537 -2.630 -13.335 1.00 82.88 87 TRP A N 1
ATOM 660 C CA . TRP A 1 87 ? -0.191 -2.636 -13.927 1.00 82.88 87 TRP A CA 1
ATOM 661 C C . TRP A 1 87 ? 0.908 -3.312 -13.090 1.00 82.88 87 TRP A C 1
ATOM 663 O O . TRP A 1 87 ? 2.087 -3.171 -13.397 1.00 82.88 87 TRP A O 1
ATOM 673 N N . THR A 1 88 ? 0.531 -4.092 -12.077 1.00 76.06 88 THR A N 1
ATOM 674 C CA . THR A 1 88 ? 1.454 -4.738 -11.137 1.00 76.06 88 THR A CA 1
ATOM 675 C C . THR A 1 8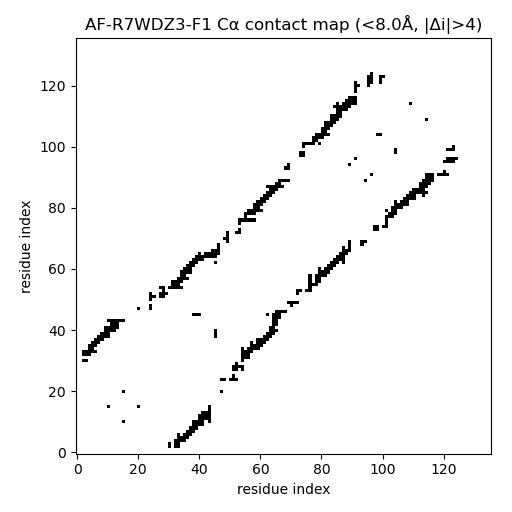8 ? 1.897 -6.134 -11.5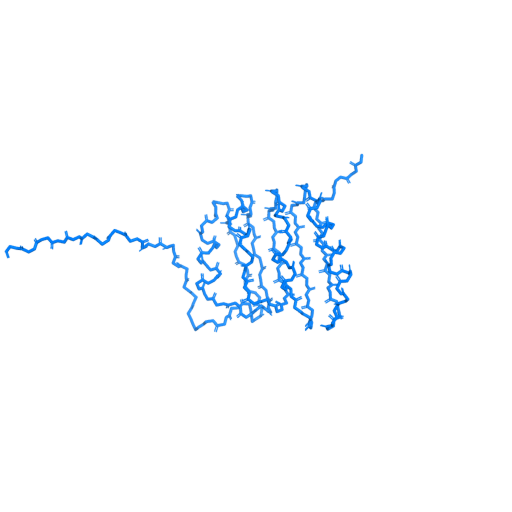49 1.00 76.06 88 THR A C 1
ATOM 677 O O . THR A 1 88 ? 2.948 -6.582 -11.112 1.00 76.06 88 THR A O 1
ATOM 680 N N . LYS A 1 89 ? 1.119 -6.836 -12.384 1.00 76.75 89 LYS A N 1
ATOM 681 C CA . LYS A 1 89 ? 1.347 -8.238 -12.780 1.00 76.75 89 LYS A CA 1
ATOM 682 C C . LYS A 1 89 ? 1.465 -9.209 -11.589 1.00 76.75 89 LYS A C 1
ATOM 684 O O . LYS A 1 89 ? 2.161 -10.217 -11.706 1.00 76.75 89 LYS A O 1
ATOM 689 N N . LEU A 1 90 ? 0.770 -8.928 -10.479 1.00 78.69 90 LEU A N 1
ATOM 690 C CA . LEU A 1 90 ? 0.756 -9.793 -9.292 1.00 78.69 90 LEU A CA 1
ATOM 691 C C . LEU A 1 90 ? 0.155 -11.175 -9.595 1.00 78.69 90 LEU 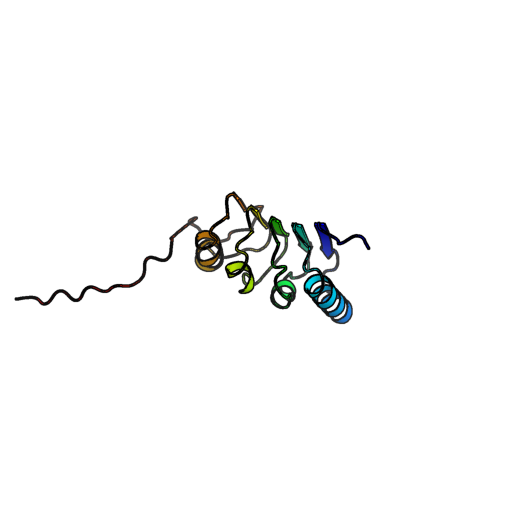A C 1
ATOM 693 O O . LEU A 1 90 ? -0.679 -11.338 -10.491 1.00 78.69 90 LEU A O 1
ATOM 697 N N . VAL A 1 91 ? 0.592 -12.159 -8.813 1.00 72.62 91 VAL A N 1
ATOM 698 C CA . VAL A 1 91 ? 0.179 -13.571 -8.871 1.00 72.62 91 VAL A CA 1
ATOM 699 C C . VAL A 1 91 ? -0.833 -13.845 -7.749 1.00 72.62 91 VAL A C 1
ATOM 701 O O . VAL A 1 91 ? -0.812 -13.176 -6.713 1.00 72.62 91 VAL A O 1
ATOM 704 N N . GLY A 1 92 ? -1.745 -14.794 -7.950 1.00 67.06 92 GLY A N 1
ATOM 705 C CA . GLY A 1 92 ? -2.961 -14.978 -7.162 1.00 67.06 92 GLY A CA 1
ATOM 706 C C . GLY A 1 92 ? -2.756 -15.185 -5.675 1.00 67.06 92 GLY A C 1
ATOM 707 O O . GLY A 1 92 ? -3.330 -14.438 -4.877 1.00 67.06 92 GLY A O 1
ATOM 708 N N . ASP A 1 93 ? -1.882 -16.114 -5.301 1.00 69.69 93 ASP A N 1
ATOM 709 C CA . ASP A 1 93 ? -1.606 -16.407 -3.892 1.00 69.69 93 ASP A CA 1
ATOM 710 C C . ASP A 1 93 ? -0.973 -15.209 -3.162 1.00 69.69 93 ASP A C 1
ATOM 712 O O . ASP A 1 93 ? -1.233 -15.000 -1.977 1.00 69.69 93 ASP A O 1
ATOM 716 N N . GLN A 1 94 ? -0.215 -14.363 -3.872 1.00 74.31 94 GLN A N 1
ATOM 717 C CA . GLN A 1 94 ? 0.391 -13.156 -3.296 1.00 74.31 94 GLN A CA 1
ATOM 718 C C . GLN A 1 94 ? -0.645 -12.060 -3.017 1.00 74.31 94 GLN A C 1
ATOM 720 O O . GLN A 1 94 ? -0.469 -11.253 -2.107 1.00 74.31 94 GLN A O 1
ATOM 725 N N . LEU A 1 95 ? -1.724 -12.015 -3.802 1.00 80.81 95 LEU A N 1
ATOM 726 C CA . LEU A 1 95 ? -2.746 -10.980 -3.698 1.00 80.81 95 LEU A CA 1
ATOM 727 C C . LEU A 1 95 ? -3.884 -11.403 -2.764 1.00 80.81 95 LEU A C 1
ATOM 729 O O . LEU A 1 95 ? -4.146 -10.756 -1.749 1.00 80.81 95 LEU A O 1
ATOM 733 N N . PHE A 1 96 ? -4.566 -12.503 -3.086 1.00 82.38 96 PHE A N 1
ATOM 734 C CA . PHE A 1 96 ? -5.746 -12.936 -2.337 1.00 82.38 96 PHE A CA 1
ATOM 735 C C . PHE A 1 96 ? -5.392 -13.590 -1.003 1.00 82.38 96 PHE A C 1
ATOM 737 O O . PHE A 1 96 ? -6.147 -13.428 -0.045 1.00 82.38 96 PHE A O 1
ATOM 744 N N . GLY A 1 97 ? -4.220 -14.227 -0.890 1.00 82.75 97 GLY A N 1
ATOM 745 C CA . GLY A 1 97 ? -3.747 -14.805 0.372 1.00 82.75 97 GLY A CA 1
ATOM 746 C C . GLY A 1 97 ? -3.614 -13.779 1.504 1.00 82.75 97 GLY A C 1
ATOM 747 O O . GLY A 1 97 ? -3.771 -14.135 2.674 1.00 82.75 97 GLY A O 1
ATOM 748 N N . VAL A 1 98 ? -3.385 -12.504 1.164 1.00 87.00 98 VAL A N 1
ATOM 749 C CA . VAL A 1 98 ? -3.331 -11.381 2.111 1.00 87.00 98 VAL A CA 1
ATOM 750 C C . VAL A 1 98 ? -4.680 -10.672 2.201 1.00 87.00 98 VAL A C 1
ATOM 752 O O . VAL A 1 98 ? -5.228 -10.517 3.292 1.00 87.00 98 VAL A O 1
ATOM 755 N N . LEU A 1 99 ? -5.247 -10.258 1.063 1.00 88.31 99 LEU A N 1
ATOM 756 C CA . LEU A 1 99 ? -6.444 -9.413 1.047 1.00 88.31 99 LEU A CA 1
ATOM 757 C C . LEU A 1 99 ? -7.681 -10.110 1.627 1.00 88.31 99 LEU A C 1
ATOM 759 O O . LEU A 1 99 ? -8.470 -9.462 2.310 1.00 88.31 99 LEU A O 1
ATOM 763 N N . CYS A 1 100 ? -7.840 -11.424 1.429 1.00 85.25 100 CYS A N 1
ATOM 764 C CA . CYS A 1 100 ? -8.971 -12.175 1.985 1.00 85.25 100 CYS A CA 1
ATOM 765 C C . CYS A 1 100 ? -8.932 -12.300 3.518 1.00 85.25 100 CYS A C 1
ATOM 767 O O . CYS A 1 100 ? -9.934 -12.686 4.114 1.00 85.25 100 CYS A O 1
ATOM 769 N N . LYS A 1 101 ? -7.799 -11.984 4.162 1.00 87.88 101 LYS A N 1
ATOM 770 C CA . LYS A 1 101 ? -7.644 -12.018 5.625 1.00 87.88 101 LYS A CA 1
ATOM 771 C C . LYS A 1 101 ? -8.000 -10.677 6.287 1.00 87.88 101 LYS A C 1
ATOM 773 O O . LYS A 1 101 ? -8.066 -10.608 7.512 1.00 87.88 101 LYS A O 1
ATOM 778 N N . LEU A 1 102 ? -8.239 -9.617 5.506 1.00 92.62 102 LEU A N 1
ATOM 779 C CA . LEU A 1 102 ? -8.528 -8.283 6.035 1.00 92.62 102 LEU A CA 1
ATOM 780 C C . LEU A 1 102 ? -9.993 -8.154 6.487 1.00 92.62 102 LEU A C 1
ATOM 782 O O . LEU A 1 102 ? -10.900 -8.310 5.669 1.00 92.62 102 LEU A O 1
ATOM 786 N N . PRO A 1 103 ? -10.254 -7.802 7.761 1.00 92.38 103 PRO A N 1
ATOM 787 C CA . PRO A 1 103 ? -11.584 -7.931 8.362 1.00 92.38 103 PRO A CA 1
ATOM 788 C C . PRO A 1 103 ? -12.617 -6.933 7.825 1.00 92.38 103 PRO A C 1
ATOM 790 O O . PRO A 1 103 ? -13.812 -7.207 7.859 1.00 92.38 103 PRO A O 1
ATOM 793 N N . ASN A 1 104 ? -12.174 -5.766 7.348 1.00 95.12 104 ASN A N 1
ATOM 794 C CA . ASN A 1 104 ? -13.057 -4.691 6.885 1.00 95.12 104 ASN A CA 1
ATOM 795 C C . ASN A 1 104 ? -13.016 -4.476 5.370 1.00 95.12 104 ASN A C 1
ATOM 797 O O . ASN A 1 104 ? -13.647 -3.533 4.879 1.00 95.12 104 ASN A O 1
ATOM 801 N N . LEU A 1 105 ? -12.303 -5.330 4.627 1.00 94.88 105 LEU A N 1
ATOM 802 C CA . LEU A 1 105 ? -12.158 -5.180 3.187 1.00 94.88 105 LEU A CA 1
ATOM 803 C C . LEU A 1 105 ? -13.481 -5.511 2.490 1.00 94.88 105 LEU A C 1
ATOM 805 O O . LEU A 1 105 ? -14.001 -6.616 2.596 1.00 94.88 105 LEU A O 1
ATOM 809 N N . LYS A 1 106 ? -14.029 -4.533 1.767 1.00 93.56 106 LYS A N 1
ATOM 810 C CA . LYS A 1 106 ? -15.334 -4.628 1.090 1.00 93.56 106 LYS A CA 1
ATOM 811 C C . LYS A 1 106 ? -15.214 -4.664 -0.425 1.00 93.56 106 LYS A C 1
ATOM 813 O O . LYS A 1 106 ? -16.128 -5.119 -1.102 1.00 93.56 106 LYS A O 1
ATOM 818 N N . SER A 1 107 ? -14.127 -4.124 -0.971 1.00 92.69 107 SER A N 1
ATOM 819 C CA . SER A 1 107 ? -13.957 -3.982 -2.413 1.00 92.69 107 SER A CA 1
ATOM 820 C C . SER A 1 107 ? -12.504 -4.188 -2.820 1.00 92.69 107 SER A C 1
ATOM 822 O O . SER A 1 107 ? -11.602 -3.548 -2.278 1.00 92.69 107 SER A O 1
ATOM 824 N N . ILE A 1 108 ? -12.305 -5.057 -3.810 1.00 90.38 108 ILE A N 1
ATOM 825 C CA . ILE A 1 108 ? -11.041 -5.249 -4.520 1.00 90.38 108 ILE A CA 1
ATOM 826 C C . ILE A 1 108 ? -11.286 -4.866 -5.979 1.00 90.38 108 ILE A C 1
ATOM 828 O O . ILE A 1 108 ? -12.220 -5.366 -6.604 1.00 90.38 108 ILE A O 1
ATOM 832 N N . GLN A 1 109 ? -10.468 -3.966 -6.520 1.00 89.62 109 GLN A N 1
ATOM 833 C CA . GLN A 1 109 ? -10.535 -3.538 -7.916 1.00 89.62 109 GLN A CA 1
ATOM 834 C C . GLN A 1 109 ? -9.234 -3.893 -8.628 1.00 89.62 109 GLN A C 1
ATOM 836 O O . GLN A 1 109 ? -8.167 -3.403 -8.263 1.00 89.62 109 GLN A O 1
ATOM 841 N N . LEU A 1 110 ? -9.332 -4.738 -9.654 1.00 87.00 110 LEU A N 1
ATOM 842 C CA . LEU A 1 110 ? -8.202 -5.146 -10.482 1.00 87.00 110 LEU A CA 1
ATOM 843 C C . LEU A 1 110 ? -8.268 -4.393 -11.813 1.00 87.00 110 LEU A C 1
ATOM 845 O O . LEU A 1 110 ? -9.166 -4.607 -12.624 1.00 87.00 110 LEU A O 1
ATOM 849 N N . GLY A 1 111 ? -7.333 -3.475 -12.015 1.00 78.44 111 GLY A N 1
ATOM 850 C CA . GLY A 1 111 ? -7.120 -2.761 -13.264 1.00 78.44 111 GLY A CA 1
ATOM 851 C C . GLY A 1 111 ? -6.316 -3.582 -14.273 1.00 78.44 111 GLY A C 1
ATOM 852 O O . GLY A 1 111 ? -5.918 -4.725 -14.028 1.00 78.44 111 GLY A O 1
ATOM 853 N N . ARG A 1 112 ? -6.038 -2.975 -15.432 1.00 75.12 112 ARG A N 1
ATOM 854 C CA . ARG A 1 112 ? -5.317 -3.618 -16.540 1.00 75.12 112 ARG A CA 1
ATOM 855 C C . ARG A 1 112 ? -4.011 -4.249 -16.056 1.00 75.12 112 ARG A C 1
ATOM 857 O O . ARG A 1 112 ? -3.199 -3.576 -15.429 1.00 75.12 112 ARG A O 1
ATOM 864 N N . THR A 1 113 ? -3.788 -5.528 -16.361 1.00 73.50 113 THR A N 1
ATOM 865 C CA . THR A 1 113 ? -2.572 -6.278 -15.975 1.00 73.50 113 THR A CA 1
ATOM 866 C C . THR A 1 113 ? -2.254 -6.279 -14.470 1.00 73.50 113 THR A C 1
ATOM 868 O O . THR A 1 113 ? -1.120 -6.546 -14.092 1.00 73.50 113 THR A O 1
ATOM 871 N N . GLY A 1 114 ? -3.226 -6.001 -13.591 1.00 64.94 114 GLY A N 1
ATOM 872 C CA . GLY A 1 114 ? -3.043 -6.092 -12.134 1.00 64.94 114 GLY A CA 1
ATOM 873 C C . GLY A 1 114 ? -2.946 -7.529 -11.601 1.00 64.94 114 GLY A C 1
ATOM 874 O O . GLY A 1 114 ? -2.543 -7.735 -10.462 1.00 64.94 114 GLY A O 1
ATOM 875 N N . TYR A 1 115 ? -3.301 -8.511 -12.432 1.00 67.81 115 TYR A N 1
ATOM 876 C CA . TYR A 1 115 ? -3.346 -9.935 -12.116 1.00 67.81 115 TYR A CA 1
ATOM 877 C C . TYR A 1 115 ? -2.828 -10.736 -13.314 1.00 67.81 115 TYR A C 1
ATOM 879 O O . TYR A 1 115 ? -3.256 -10.473 -14.441 1.00 67.81 115 TYR A O 1
ATOM 887 N N . LYS A 1 116 ? -1.883 -11.658 -13.096 1.00 71.56 116 LYS A N 1
ATOM 888 C CA . LYS A 1 116 ? -1.221 -12.421 -14.172 1.00 71.56 116 LYS A CA 1
ATOM 889 C C . LYS A 1 116 ? -1.627 -13.901 -14.233 1.00 71.56 116 LYS A C 1
ATOM 891 O O . LYS A 1 116 ? -1.341 -14.552 -15.237 1.00 71.56 116 LYS A O 1
ATOM 896 N N . ASP A 1 117 ? -2.298 -14.430 -13.212 1.00 69.62 117 ASP A N 1
ATOM 897 C CA . ASP A 1 117 ? -2.706 -15.838 -13.208 1.00 69.62 117 ASP A CA 1
ATOM 898 C C . ASP A 1 117 ? -3.902 -16.127 -14.115 1.00 69.62 117 ASP A C 1
ATOM 900 O O . ASP A 1 117 ? -4.729 -15.261 -14.402 1.00 69.62 117 ASP A O 1
ATOM 904 N N . ARG A 1 118 ? -3.980 -17.388 -14.561 1.00 65.06 118 ARG A N 1
ATOM 905 C CA . ARG A 1 118 ? -5.056 -17.888 -15.432 1.00 65.06 118 ARG A CA 1
ATOM 906 C C . ARG A 1 118 ? -6.406 -17.966 -14.725 1.00 65.06 118 ARG A C 1
ATOM 908 O O . ARG A 1 118 ? -7.433 -17.824 -15.377 1.00 65.06 118 ARG A O 1
ATOM 915 N N . GLU A 1 119 ? -6.399 -18.186 -13.415 1.00 66.69 119 GLU A N 1
ATOM 916 C CA . GLU A 1 119 ? -7.600 -18.304 -12.594 1.00 66.69 119 GLU A CA 1
ATOM 917 C C . GLU A 1 119 ? -7.559 -17.288 -11.464 1.00 66.69 119 GLU A C 1
ATOM 919 O O . GLU A 1 119 ? -6.521 -17.109 -10.828 1.00 66.69 119 GLU A O 1
ATOM 924 N N . LEU A 1 120 ? -8.691 -16.638 -11.200 1.00 65.62 120 LEU A N 1
ATOM 925 C CA . LEU A 1 120 ? -8.864 -15.750 -10.058 1.00 65.62 120 LEU A CA 1
ATOM 926 C C . LEU A 1 120 ? -9.239 -16.586 -8.833 1.00 65.62 120 LEU A C 1
ATOM 928 O O . LEU A 1 120 ? -10.416 -16.862 -8.604 1.00 65.62 120 LEU A O 1
ATOM 932 N N . VAL A 1 121 ? -8.246 -17.025 -8.062 1.00 64.44 121 VAL A N 1
ATOM 933 C CA . VAL A 1 121 ? -8.494 -17.923 -6.931 1.00 64.44 121 VAL A CA 1
ATOM 934 C C . VAL A 1 121 ? -8.459 -17.143 -5.617 1.00 64.44 121 VAL A C 1
ATOM 936 O O . VAL A 1 121 ? -7.401 -16.845 -5.075 1.00 64.44 121 VAL A O 1
ATOM 939 N N . ALA A 1 122 ? -9.636 -16.838 -5.070 1.00 64.62 122 ALA A N 1
ATOM 940 C CA . ALA A 1 122 ? -9.776 -16.304 -3.719 1.00 64.62 122 ALA A CA 1
ATOM 941 C C . ALA A 1 122 ? -9.941 -17.465 -2.726 1.00 64.62 122 ALA A C 1
ATOM 943 O O . ALA A 1 122 ? -11.061 -17.824 -2.362 1.00 64.62 122 ALA A O 1
ATOM 944 N N . ARG A 1 123 ? -8.834 -18.104 -2.321 1.00 62.53 123 ARG A N 1
ATOM 945 C CA . ARG A 1 123 ? -8.884 -19.098 -1.237 1.00 62.53 123 ARG A CA 1
ATOM 946 C C . ARG A 1 123 ? -8.670 -18.383 0.094 1.00 62.53 123 ARG A C 1
ATOM 948 O O . ARG A 1 123 ? -7.579 -17.854 0.307 1.00 62.53 123 ARG A O 1
ATOM 955 N N . PRO A 1 124 ? -9.642 -18.378 1.022 1.00 55.59 124 PRO A N 1
ATOM 956 C CA . PRO A 1 124 ? -9.276 -18.243 2.419 1.00 55.59 124 PRO A CA 1
ATOM 957 C C . PRO A 1 124 ? -8.371 -19.436 2.730 1.00 55.59 124 PRO A C 1
ATOM 959 O O . PRO A 1 124 ? -8.701 -20.573 2.403 1.00 55.59 124 PRO A O 1
ATOM 962 N N . ASP A 1 125 ? -7.185 -19.166 3.254 1.00 50.09 125 ASP A N 1
ATOM 963 C CA . ASP A 1 125 ? -6.170 -20.170 3.557 1.00 50.09 125 ASP A CA 1
ATOM 964 C C . ASP A 1 125 ? -6.739 -21.223 4.528 1.00 50.09 125 ASP A C 1
ATOM 966 O O . ASP A 1 125 ? -6.782 -21.025 5.741 1.00 50.09 125 ASP A O 1
ATOM 970 N N . THR A 1 126 ? -7.254 -22.331 3.990 1.00 49.53 126 THR A N 1
ATOM 971 C CA . THR A 1 126 ? -7.718 -23.491 4.756 1.00 49.53 126 THR A CA 1
ATOM 972 C C . THR A 1 126 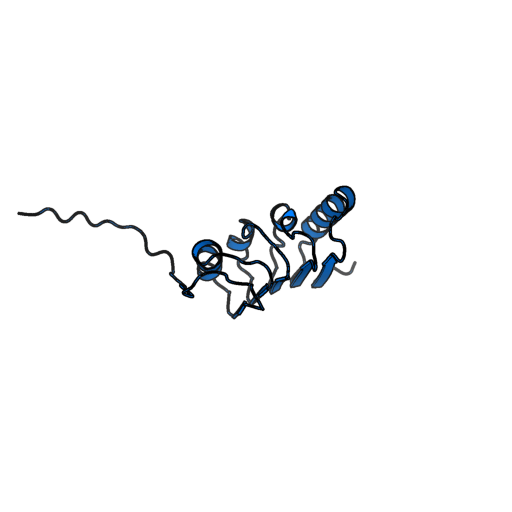? -6.664 -24.587 4.681 1.00 49.53 126 THR A C 1
ATOM 974 O O . THR A 1 126 ? -6.882 -25.651 4.105 1.00 49.53 126 THR A O 1
ATOM 977 N N . SER A 1 127 ? -5.500 -24.339 5.270 1.00 50.47 127 SER A N 1
ATOM 978 C CA . SER A 1 127 ? -4.484 -25.367 5.517 1.00 50.47 127 SER A CA 1
ATOM 979 C C . SER A 1 127 ? -3.969 -25.141 6.944 1.00 50.47 127 SER A C 1
ATOM 981 O O . SER A 1 127 ? -3.506 -24.058 7.251 1.00 50.47 127 SER A O 1
ATOM 983 N N . ARG A 1 128 ? -3.983 -26.071 7.908 1.00 43.94 128 ARG A N 1
ATOM 984 C CA . ARG A 1 128 ? -3.932 -27.531 7.818 1.00 43.94 128 ARG A CA 1
ATOM 985 C C . ARG A 1 128 ? -4.215 -28.133 9.209 1.00 43.94 128 ARG A C 1
ATOM 987 O O . ARG A 1 128 ? -3.327 -28.148 10.053 1.00 43.94 128 ARG A O 1
ATOM 994 N N . LYS A 1 129 ? -5.384 -28.737 9.441 1.00 39.09 129 LYS A N 1
ATOM 995 C CA . LYS A 1 129 ? -5.443 -29.927 10.308 1.00 39.09 129 LYS A CA 1
ATOM 996 C C . LYS A 1 129 ? -5.449 -31.126 9.372 1.00 39.09 129 LYS A C 1
ATOM 998 O O . LYS A 1 129 ? -6.493 -31.514 8.864 1.00 39.09 129 LYS A O 1
ATOM 1003 N N . ARG A 1 130 ? -4.267 -31.693 9.099 1.00 42.34 130 ARG A N 1
ATOM 1004 C CA . ARG A 1 130 ? -4.202 -33.081 8.629 1.00 42.34 130 ARG A CA 1
ATOM 1005 C C . ARG A 1 130 ? -4.688 -33.928 9.800 1.00 42.34 130 ARG A C 1
ATOM 1007 O O . ARG A 1 130 ? -3.915 -34.210 10.708 1.00 42.34 130 ARG A O 1
ATOM 1014 N N . GLY A 1 131 ? -5.983 -34.233 9.813 1.00 39.97 131 GLY A N 1
ATOM 1015 C CA . GLY A 1 131 ? -6.532 -35.291 10.644 1.00 39.97 131 GLY A CA 1
ATOM 1016 C C . GLY A 1 131 ? -5.868 -36.591 10.218 1.00 39.97 131 GLY A C 1
ATOM 1017 O O . GLY A 1 131 ? -6.055 -37.051 9.095 1.00 39.97 131 GLY A O 1
ATOM 1018 N N . PHE A 1 132 ? -5.012 -37.107 11.088 1.00 43.09 132 PHE A N 1
ATOM 1019 C CA . PHE A 1 132 ? -4.505 -38.464 11.018 1.00 43.09 132 PHE A CA 1
ATOM 1020 C C . PHE A 1 132 ? -5.702 -39.371 11.326 1.00 43.09 132 PHE A C 1
ATOM 1022 O O . PHE A 1 132 ? -6.213 -39.337 12.443 1.00 43.09 132 PHE A O 1
ATOM 1029 N N . TYR A 1 133 ? -6.202 -40.114 10.343 1.00 38.50 133 TYR A N 1
ATOM 1030 C CA . TYR A 1 133 ? -7.121 -41.218 10.612 1.00 38.50 133 TYR A CA 1
ATOM 1031 C C . TYR A 1 133 ? -6.262 -42.460 10.871 1.00 38.50 133 TYR A C 1
ATOM 1033 O O . TYR A 1 133 ? -5.523 -42.853 9.965 1.00 38.50 133 TYR A O 1
ATOM 1041 N N . PRO A 1 134 ? -6.294 -43.068 12.068 1.00 41.69 134 PRO A N 1
ATOM 1042 C CA . PRO A 1 134 ? -5.706 -44.382 12.251 1.00 41.69 134 PRO A CA 1
ATOM 1043 C C . PRO A 1 134 ? -6.628 -45.404 11.574 1.00 41.69 134 PRO A C 1
ATOM 1045 O O . PRO A 1 134 ? -7.821 -45.474 11.870 1.00 41.69 134 PRO A O 1
ATOM 1048 N N . GLY A 1 135 ? -6.077 -46.133 10.604 1.00 57.25 135 GLY A N 1
ATOM 1049 C CA . GLY A 1 135 ? -6.703 -47.328 10.051 1.00 57.25 135 GLY A CA 1
ATOM 1050 C C . GLY A 1 135 ? -6.694 -48.453 11.084 1.00 57.25 135 GLY A C 1
ATOM 1051 O O . GLY A 1 135 ? -5.796 -48.514 11.924 1.00 57.25 135 GLY A O 1
ATOM 1052 N N . TRP A 1 136 ? -7.735 -49.274 11.010 1.00 46.62 136 TRP A N 1
ATOM 1053 C CA . TRP A 1 136 ? -7.891 -50.546 11.707 1.00 46.62 136 TRP A CA 1
ATOM 1054 C C . TRP A 1 136 ? -6.792 -51.534 11.313 1.00 46.62 136 TRP A C 1
ATOM 1056 O O . TRP A 1 136 ? -6.351 -51.468 10.140 1.00 46.62 136 TRP A O 1
#